Protein AF-A0A6P1PYK5-F1 (afdb_monomer_lite)

Sequence (85 aa):
MQSPAMQERLCLHLAVAELMANKKFTSRSVGRPLTTTQPQDDTLDFPVSVSDVTFPIHPLSQRSAAILFGMTGQVLLLHGLWHLA

Foldseek 3Di:
DDDCPPPPPPPPDDPPVVVVVPDDPDDDPPVPPDQDWDDDPPKTWRDDPDPPDTDIDDDDPDPDDDDDDDPDDDDDDDDDPPPDD

Secondary structure (DSSP, 8-state):
---------------HHHHHHH-------TTSSSPPPEEETTEEEE--SSSS--EEES----SS-------SS------------

pLDDT: mean 73.48, std 14.49, range [38.62, 93.69]

Radius of gyration: 23.04 Å; chains: 1; bounding box: 32×63×60 Å

Organism: NCBI:txid1615494

Structure (mmCIF, N/CA/C/O backbone):
data_AF-A0A6P1PYK5-F1
#
_entry.id   AF-A0A6P1PYK5-F1
#
loop_
_atom_site.group_PDB
_atom_site.id
_atom_site.type_symbol
_atom_site.label_atom_id
_atom_site.label_alt_id
_atom_site.label_comp_id
_atom_site.label_asym_id
_atom_site.label_entity_id
_atom_site.label_seq_id
_atom_site.pdbx_PDB_ins_code
_atom_site.Cartn_x
_atom_site.Cartn_y
_atom_site.Cartn_z
_atom_site.occupancy
_atom_site.B_iso_or_equiv
_atom_site.auth_seq_id
_atom_site.auth_comp_id
_atom_site.auth_asym_id
_atom_site.auth_atom_id
_atom_site.pdbx_PDB_model_num
ATOM 1 N N . MET A 1 1 ? -15.175 51.614 0.205 1.00 39.81 1 MET A N 1
ATOM 2 C CA . MET A 1 1 ? -15.420 50.472 -0.701 1.00 39.81 1 MET A CA 1
ATOM 3 C C . MET A 1 1 ? -14.400 49.390 -0.374 1.00 39.81 1 MET A C 1
ATOM 5 O O . MET A 1 1 ? -13.254 49.518 -0.777 1.00 39.81 1 MET A O 1
ATOM 9 N N . GLN A 1 2 ? -14.768 48.395 0.434 1.00 41.47 2 GLN A N 1
ATOM 10 C CA . GLN A 1 2 ? -13.941 47.210 0.687 1.00 41.47 2 GLN A CA 1
ATOM 11 C C . GLN A 1 2 ? -14.582 46.045 -0.068 1.00 41.47 2 GLN A C 1
ATOM 13 O O . GLN A 1 2 ? -15.754 45.744 0.137 1.00 41.47 2 GLN A O 1
ATOM 18 N N . SER A 1 3 ? -13.828 45.473 -1.005 1.00 39.00 3 SER A N 1
ATOM 19 C CA . SER A 1 3 ? -14.226 44.315 -1.805 1.00 39.00 3 SER A CA 1
ATOM 20 C C . SER A 1 3 ? -14.290 43.068 -0.913 1.00 39.00 3 SER A C 1
ATOM 22 O O . SER A 1 3 ? -13.288 42.766 -0.258 1.00 39.00 3 SER A O 1
ATOM 24 N N . PRO A 1 4 ? -15.414 42.328 -0.861 1.00 48.00 4 PRO A N 1
ATOM 25 C CA . PRO A 1 4 ? -15.492 41.066 -0.150 1.00 48.00 4 PRO A CA 1
ATOM 26 C C . PRO A 1 4 ? -14.947 39.971 -1.069 1.00 48.00 4 PRO A C 1
ATOM 28 O O . PRO A 1 4 ? -15.697 39.209 -1.676 1.00 48.00 4 PRO A O 1
ATOM 31 N N . ALA A 1 5 ? -13.621 39.880 -1.176 1.00 46.94 5 ALA A N 1
ATOM 32 C CA . ALA A 1 5 ? -12.984 38.630 -1.573 1.00 46.94 5 ALA A CA 1
ATOM 33 C C . ALA A 1 5 ? -13.178 37.652 -0.406 1.00 46.94 5 ALA A C 1
ATOM 35 O O . ALA A 1 5 ? -12.367 37.548 0.511 1.00 46.94 5 ALA A O 1
ATOM 36 N N . MET A 1 6 ? -14.364 37.053 -0.410 1.00 46.19 6 MET A N 1
ATOM 37 C CA . MET A 1 6 ? -14.860 36.013 0.467 1.00 46.19 6 MET A CA 1
ATOM 38 C C . MET A 1 6 ? -13.823 34.901 0.543 1.00 46.19 6 MET A C 1
ATOM 40 O O . MET A 1 6 ? -13.652 34.096 -0.366 1.00 46.19 6 MET A O 1
ATOM 44 N N . GLN A 1 7 ? -13.090 34.935 1.647 1.00 49.38 7 GLN A N 1
ATOM 45 C CA . GLN A 1 7 ? -12.182 33.909 2.103 1.00 49.38 7 GLN A CA 1
ATOM 46 C C . GLN A 1 7 ? -12.996 32.621 2.305 1.00 49.38 7 GLN A C 1
ATOM 48 O O . GLN A 1 7 ? -13.453 32.348 3.415 1.00 49.38 7 GLN A O 1
ATOM 53 N N . GLU A 1 8 ? -13.195 31.836 1.245 1.00 51.25 8 GLU A N 1
ATOM 54 C CA . GLU A 1 8 ? -13.643 30.443 1.328 1.00 51.25 8 GLU A CA 1
ATOM 55 C C . GLU A 1 8 ? -12.542 29.625 2.012 1.00 51.25 8 GLU A C 1
ATOM 57 O O . GLU A 1 8 ? -11.788 28.856 1.422 1.00 51.25 8 GLU A O 1
ATOM 62 N N . ARG A 1 9 ? -12.418 29.818 3.324 1.00 57.03 9 ARG A N 1
ATOM 63 C CA . ARG A 1 9 ? -11.848 28.807 4.193 1.00 57.03 9 ARG A CA 1
ATOM 64 C C . ARG A 1 9 ? -12.845 27.665 4.174 1.00 57.03 9 ARG A C 1
ATOM 66 O O . ARG A 1 9 ? -13.895 27.766 4.801 1.00 57.03 9 ARG A O 1
ATOM 73 N N . LEU A 1 10 ? -12.499 26.591 3.472 1.00 57.75 10 LEU A N 1
ATOM 74 C CA . LEU A 1 10 ? -13.046 25.263 3.722 1.00 57.75 10 LEU A CA 1
ATOM 75 C C . LEU A 1 10 ? -12.860 24.968 5.221 1.00 57.75 10 LEU A C 1
ATOM 77 O O . LEU A 1 10 ? -11.822 24.467 5.649 1.00 57.75 10 LEU A O 1
ATOM 81 N N . CYS A 1 11 ? -13.833 25.356 6.047 1.00 60.75 11 CYS A N 1
ATOM 82 C CA . CYS A 1 11 ? -13.928 24.889 7.419 1.00 60.75 11 CYS A CA 1
ATOM 83 C C . CYS A 1 11 ? -14.298 23.417 7.325 1.00 60.75 11 CYS A C 1
ATOM 85 O O . CYS A 1 11 ? -15.470 23.069 7.205 1.00 60.75 11 CYS A O 1
ATOM 87 N N . LEU A 1 12 ? -13.281 22.557 7.321 1.00 73.69 12 LEU A N 1
ATOM 88 C CA . LEU A 1 12 ? -13.482 21.125 7.430 1.00 73.69 12 LEU A CA 1
ATOM 89 C C . LEU A 1 12 ? -14.194 20.873 8.765 1.00 73.69 12 LEU A C 1
ATOM 91 O O . LEU A 1 12 ? -13.630 21.116 9.834 1.00 73.69 12 LEU A O 1
ATOM 95 N N . HIS A 1 13 ? -15.457 20.462 8.709 1.00 82.50 13 HIS A N 1
ATOM 96 C CA . HIS A 1 13 ? -16.216 20.148 9.910 1.00 82.50 13 HIS A CA 1
ATOM 97 C C . HIS A 1 13 ? -15.636 18.877 10.538 1.00 82.50 13 HIS A C 1
ATOM 99 O O . HIS A 1 13 ? -15.593 17.833 9.890 1.00 82.50 13 HIS A O 1
ATOM 105 N N . LEU A 1 14 ? -15.175 18.962 11.789 1.00 82.25 14 LEU A N 1
ATOM 106 C CA . LEU A 1 14 ? -14.602 17.825 12.508 1.00 82.25 14 LEU A CA 1
ATOM 107 C C . LEU A 1 14 ? -15.592 17.298 13.549 1.00 82.25 14 LEU A C 1
ATOM 109 O O . LEU A 1 14 ? -15.752 17.881 14.622 1.00 82.25 14 LEU A O 1
ATOM 113 N N . ALA A 1 15 ? -16.215 16.158 13.254 1.00 88.75 15 ALA A N 1
ATOM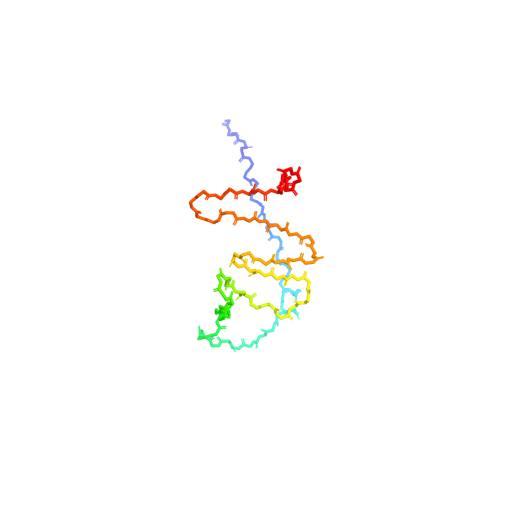 114 C CA . ALA A 1 15 ? -17.065 15.442 14.198 1.00 88.75 15 ALA A CA 1
ATOM 115 C C . ALA A 1 15 ? -16.206 14.723 15.254 1.00 88.75 15 ALA A C 1
ATOM 117 O O . ALA A 1 15 ? -15.828 13.560 15.109 1.00 88.75 15 ALA A O 1
ATOM 118 N N . VAL A 1 16 ? -15.871 15.429 16.339 1.00 90.25 16 VAL A N 1
ATOM 119 C CA . VAL A 1 16 ? -14.962 14.919 17.382 1.00 90.25 16 VAL A CA 1
ATOM 120 C C . VAL A 1 16 ? -15.473 13.617 18.005 1.00 90.25 16 VAL A C 1
ATOM 122 O O . VAL A 1 16 ? -14.688 12.696 18.202 1.00 90.25 16 VAL A O 1
ATOM 125 N N . ALA A 1 17 ? -16.776 13.502 18.278 1.00 90.88 17 ALA A N 1
ATOM 126 C CA . ALA A 1 17 ? -17.349 12.290 18.867 1.00 90.88 17 ALA A CA 1
ATOM 127 C C . ALA A 1 17 ? -17.147 11.054 17.970 1.00 90.88 17 ALA A C 1
ATOM 129 O O . ALA A 1 17 ? -16.739 9.998 18.451 1.00 90.88 17 ALA A O 1
ATOM 130 N N . GLU A 1 18 ? -17.361 11.205 16.662 1.00 91.44 18 GLU A N 1
ATOM 131 C CA . GLU A 1 18 ? -17.172 10.137 15.678 1.00 91.44 18 GLU A CA 1
ATOM 132 C C . GLU A 1 18 ? -15.696 9.744 15.540 1.00 91.44 18 GLU A C 1
ATOM 134 O O . GLU A 1 18 ? -15.361 8.558 15.521 1.00 91.44 18 GLU A O 1
ATOM 139 N N . LEU A 1 19 ? -14.793 10.729 15.529 1.00 91.44 19 LEU A N 1
ATOM 140 C CA . LEU A 1 19 ? -13.352 10.485 15.525 1.00 91.44 19 LEU A CA 1
ATOM 141 C C . LEU A 1 19 ? -12.912 9.692 16.764 1.00 91.44 19 LEU A C 1
ATOM 143 O O . LEU A 1 19 ? -12.135 8.742 16.652 1.00 91.44 19 LEU A O 1
ATOM 147 N N . MET A 1 20 ? -13.398 10.079 17.946 1.00 93.69 20 MET A N 1
ATOM 148 C CA . MET A 1 20 ? -13.058 9.412 19.204 1.00 93.69 20 MET A CA 1
ATOM 149 C C . MET A 1 20 ? -13.600 7.981 19.257 1.00 93.69 20 MET A C 1
ATOM 151 O O . MET A 1 20 ? -12.922 7.109 19.792 1.00 93.69 20 MET A O 1
ATOM 155 N N . ALA A 1 21 ? -14.770 7.725 18.667 1.00 92.19 21 ALA A N 1
ATOM 156 C CA . ALA A 1 21 ? -15.355 6.389 18.598 1.00 92.19 21 ALA A CA 1
ATOM 157 C C . ALA A 1 21 ? -14.583 5.435 17.664 1.00 92.19 21 ALA A C 1
ATOM 159 O O . ALA A 1 21 ? -14.489 4.245 17.952 1.00 92.19 21 ALA A O 1
ATOM 160 N N . ASN A 1 22 ? -14.002 5.943 16.570 1.00 92.69 22 ASN A N 1
ATOM 161 C CA . ASN A 1 22 ? -13.331 5.120 15.552 1.00 92.69 22 ASN A CA 1
ATOM 162 C C . ASN A 1 22 ? -11.804 5.013 15.725 1.00 92.69 22 ASN A C 1
ATOM 164 O O . ASN A 1 22 ? -11.138 4.252 15.019 1.00 92.69 22 ASN A O 1
ATOM 168 N N . LYS A 1 23 ? -11.211 5.765 16.657 1.00 90.06 23 LYS A N 1
ATOM 169 C CA . LYS A 1 23 ? -9.766 5.743 16.899 1.00 90.06 23 LYS A CA 1
ATOM 170 C C . LYS A 1 23 ? -9.368 4.603 17.837 1.00 90.06 23 LYS A C 1
ATOM 172 O O . LYS A 1 23 ? -9.828 4.506 18.970 1.00 90.06 23 LYS A O 1
ATOM 177 N N . LYS A 1 24 ? -8.386 3.802 17.418 1.00 88.19 24 LYS A N 1
ATOM 178 C CA . LYS A 1 24 ? -7.703 2.847 18.300 1.00 88.19 24 LYS A CA 1
ATOM 179 C C . LYS A 1 24 ? -6.586 3.551 19.082 1.00 88.19 24 LYS A C 1
ATOM 181 O O . LYS A 1 24 ? -5.538 3.877 18.527 1.00 88.19 24 LYS A O 1
ATOM 186 N N . PHE A 1 25 ? -6.799 3.796 20.375 1.00 87.88 25 PHE A N 1
ATOM 187 C CA . PHE A 1 25 ? -5.822 4.448 21.259 1.00 87.88 25 PHE A CA 1
ATOM 188 C C . PHE A 1 25 ? -4.770 3.459 21.769 1.00 87.88 25 PHE A C 1
ATOM 190 O O . PHE A 1 25 ? -4.804 3.014 22.911 1.00 87.88 25 PHE A O 1
ATOM 197 N N . THR A 1 26 ? -3.819 3.109 20.909 1.00 86.00 26 THR A N 1
ATOM 198 C CA . THR A 1 26 ? -2.675 2.262 21.269 1.00 86.00 26 THR A CA 1
ATOM 199 C C . THR A 1 26 ? -1.368 2.985 20.992 1.00 86.00 26 THR A C 1
ATOM 201 O O . THR A 1 26 ? -1.221 3.604 19.938 1.00 86.00 26 THR A O 1
ATOM 204 N N . SER A 1 27 ? -0.400 2.870 21.904 1.00 80.94 27 SER A N 1
ATOM 205 C CA . SER A 1 27 ? 0.968 3.320 21.636 1.00 80.94 27 SER A CA 1
ATOM 206 C C . SER A 1 27 ? 1.565 2.481 20.504 1.00 80.94 27 SER A C 1
ATOM 208 O O . SER A 1 27 ? 1.535 1.251 20.557 1.00 80.94 27 SER A O 1
ATOM 210 N N . ARG A 1 28 ? 2.093 3.136 19.468 1.00 76.00 28 ARG A N 1
ATOM 211 C CA . ARG A 1 28 ? 2.850 2.487 18.393 1.00 76.00 28 ARG A CA 1
ATOM 212 C C . ARG A 1 28 ? 4.298 2.932 18.523 1.00 76.00 28 ARG A C 1
ATOM 214 O O . ARG A 1 28 ? 4.573 4.129 18.504 1.00 76.00 28 ARG A O 1
ATOM 221 N N . SER A 1 29 ? 5.221 1.981 18.660 1.00 69.69 29 SER A N 1
ATOM 222 C CA . SER A 1 29 ? 6.645 2.309 18.669 1.00 69.69 29 SER A CA 1
ATOM 223 C C . SER A 1 29 ? 7.051 2.902 17.317 1.00 69.69 29 SER A C 1
ATOM 225 O O . SER A 1 29 ? 6.676 2.403 16.252 1.00 69.69 29 SER A O 1
ATOM 227 N N . VAL A 1 30 ? 7.846 3.972 17.361 1.00 64.94 30 VAL A N 1
ATOM 228 C CA . VAL A 1 30 ? 8.328 4.706 16.176 1.00 64.94 30 VAL A CA 1
ATOM 229 C C . VAL A 1 30 ? 9.241 3.841 15.287 1.00 64.94 30 VAL A C 1
ATOM 231 O O . VAL A 1 30 ? 9.526 4.206 14.156 1.00 64.94 30 VAL A O 1
ATOM 234 N N . GLY A 1 31 ? 9.649 2.652 15.745 1.00 61.19 31 GLY A N 1
ATOM 235 C CA . GLY A 1 31 ? 10.489 1.719 14.985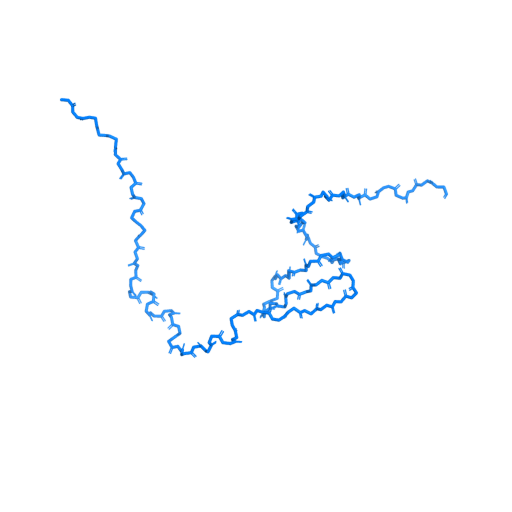 1.00 61.19 31 GLY A CA 1
ATOM 236 C C . GLY A 1 31 ? 9.765 0.840 13.953 1.00 61.19 31 GLY A C 1
ATOM 237 O O . GLY A 1 31 ? 10.429 0.091 13.249 1.00 61.19 31 GLY A O 1
ATOM 238 N N . ARG A 1 32 ? 8.425 0.884 13.854 1.00 61.72 32 ARG A N 1
ATOM 239 C CA . ARG A 1 32 ? 7.621 0.079 12.898 1.00 61.72 32 ARG A CA 1
ATOM 240 C C . ARG A 1 32 ? 6.635 0.839 11.971 1.00 61.72 32 ARG A C 1
ATOM 242 O O . ARG A 1 32 ? 5.638 0.238 11.558 1.00 61.72 32 ARG A O 1
ATOM 249 N N . PRO A 1 33 ? 6.778 2.143 11.659 1.00 67.25 33 PRO A N 1
ATOM 250 C CA . PRO A 1 33 ? 5.855 2.820 10.750 1.00 67.25 33 PRO A CA 1
ATOM 251 C C . PRO A 1 33 ? 6.112 2.457 9.284 1.00 67.25 33 PRO A C 1
ATOM 253 O O . PRO A 1 33 ? 5.164 2.446 8.507 1.00 67.25 33 PRO A O 1
ATOM 256 N N . LEU A 1 34 ? 7.360 2.141 8.924 1.00 81.00 34 LEU A N 1
ATOM 257 C CA . LEU A 1 34 ? 7.739 1.803 7.556 1.00 81.00 34 LEU A CA 1
ATOM 258 C C . LEU A 1 34 ? 7.410 0.342 7.251 1.00 81.00 34 LEU A C 1
ATOM 260 O O . LEU A 1 34 ? 7.797 -0.558 7.998 1.00 81.00 34 LEU A O 1
ATOM 264 N N . THR A 1 35 ? 6.723 0.117 6.135 1.00 83.56 35 THR A N 1
ATOM 265 C CA . THR A 1 35 ? 6.586 -1.214 5.548 1.00 83.56 35 THR A CA 1
ATOM 266 C C . THR A 1 35 ? 7.948 -1.652 5.025 1.00 83.56 35 THR A C 1
ATOM 268 O O . THR A 1 35 ? 8.574 -0.939 4.241 1.00 83.56 35 THR A O 1
ATOM 271 N N . THR A 1 36 ? 8.421 -2.813 5.470 1.00 85.88 36 THR A N 1
ATOM 272 C CA . THR A 1 36 ? 9.633 -3.423 4.919 1.00 85.88 36 THR A CA 1
ATOM 273 C C . THR A 1 36 ? 9.312 -4.000 3.549 1.00 85.88 36 THR A C 1
ATOM 275 O O . THR A 1 36 ? 8.362 -4.771 3.408 1.00 85.88 36 THR A O 1
ATOM 278 N N . THR A 1 37 ? 10.092 -3.612 2.551 1.00 85.69 37 THR A N 1
ATOM 279 C CA . THR A 1 37 ? 9.938 -4.087 1.181 1.00 85.69 37 THR A CA 1
ATOM 280 C C . THR A 1 37 ? 10.472 -5.502 1.010 1.00 85.69 37 THR A C 1
ATOM 282 O O . THR A 1 37 ? 11.349 -5.946 1.755 1.00 85.69 37 THR A O 1
ATOM 285 N N . GLN A 1 38 ? 9.941 -6.210 0.016 1.00 84.12 38 GLN A N 1
ATOM 286 C CA . GLN A 1 38 ? 10.393 -7.542 -0.369 1.00 84.12 38 GLN A CA 1
ATOM 287 C C . GLN A 1 38 ? 10.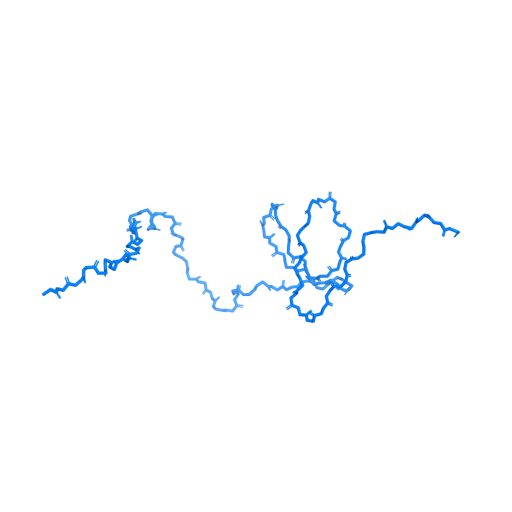950 -7.473 -1.796 1.00 84.12 38 GLN A C 1
ATOM 289 O O . GLN A 1 38 ? 10.180 -7.257 -2.730 1.00 84.12 38 GLN A O 1
ATOM 294 N N . PRO A 1 39 ? 12.276 -7.574 -1.987 1.00 80.62 39 PRO A N 1
ATOM 295 C CA . PRO A 1 39 ? 12.845 -7.648 -3.325 1.00 80.62 39 PRO A CA 1
ATOM 296 C C . PRO A 1 39 ? 12.510 -9.002 -3.967 1.00 80.62 39 PRO A C 1
ATOM 298 O O . PRO A 1 39 ? 12.675 -10.048 -3.336 1.00 80.62 39 PRO A O 1
ATOM 301 N N . GLN A 1 40 ? 12.070 -8.973 -5.221 1.00 76.44 40 GLN A N 1
ATOM 302 C CA . GLN A 1 40 ? 11.826 -10.138 -6.065 1.00 76.44 40 GLN A CA 1
ATOM 303 C C . GLN A 1 40 ? 12.370 -9.843 -7.466 1.00 76.44 40 GLN A C 1
ATOM 305 O O . GLN A 1 40 ? 11.774 -9.080 -8.221 1.00 76.44 40 GLN A O 1
ATOM 310 N N . ASP A 1 41 ? 13.522 -10.428 -7.797 1.00 78.88 41 ASP A N 1
ATOM 311 C CA . ASP A 1 41 ? 14.277 -10.132 -9.023 1.00 78.88 41 ASP A CA 1
ATOM 312 C C . ASP A 1 41 ? 14.502 -8.613 -9.202 1.00 78.88 41 ASP A C 1
ATOM 314 O O . ASP A 1 41 ? 15.086 -7.976 -8.324 1.00 78.88 41 ASP A O 1
ATOM 318 N N . ASP A 1 42 ? 14.005 -8.026 -10.295 1.00 75.94 42 ASP A N 1
ATOM 319 C CA . ASP A 1 42 ? 14.071 -6.583 -10.585 1.00 75.94 42 ASP A CA 1
ATOM 320 C C . ASP A 1 42 ? 12.868 -5.791 -10.024 1.00 75.94 42 ASP A C 1
ATOM 322 O O . ASP A 1 42 ? 12.657 -4.626 -10.372 1.00 75.94 42 ASP A O 1
ATOM 326 N N . THR A 1 43 ? 12.058 -6.422 -9.169 1.00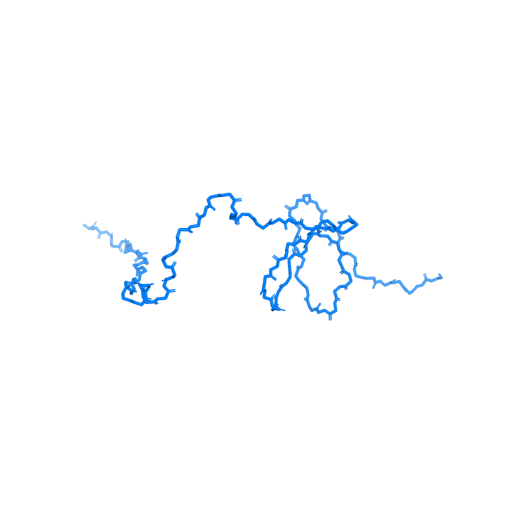 75.62 43 THR A N 1
ATOM 327 C CA . THR A 1 43 ? 10.852 -5.844 -8.561 1.00 75.62 43 THR A CA 1
ATOM 328 C C . THR A 1 43 ? 11.048 -5.599 -7.068 1.00 75.62 43 THR A C 1
ATOM 330 O O . THR A 1 43 ? 11.634 -6.411 -6.352 1.00 75.62 43 THR A O 1
ATOM 333 N N . LEU A 1 44 ? 10.523 -4.479 -6.569 1.00 80.00 44 LEU A N 1
ATOM 334 C CA . LEU A 1 44 ? 10.435 -4.198 -5.138 1.00 80.00 44 LEU A CA 1
ATOM 335 C C . LEU A 1 44 ? 8.970 -4.152 -4.701 1.00 80.00 44 LEU A C 1
ATOM 337 O O . LEU A 1 44 ? 8.254 -3.201 -5.019 1.00 80.00 44 LEU A O 1
ATOM 341 N N . ASP A 1 45 ? 8.542 -5.152 -3.935 1.00 83.00 45 ASP A N 1
ATOM 342 C CA . ASP A 1 45 ? 7.166 -5.256 -3.462 1.00 83.00 45 ASP A CA 1
ATOM 343 C C . ASP A 1 45 ? 6.955 -4.564 -2.116 1.00 83.00 45 ASP A C 1
ATOM 345 O O . ASP A 1 45 ? 7.744 -4.704 -1.173 1.00 83.00 45 ASP A O 1
ATOM 349 N N . PHE A 1 46 ? 5.830 -3.854 -2.010 1.00 85.56 46 PHE A N 1
ATOM 350 C CA . PHE A 1 46 ? 5.339 -3.259 -0.771 1.00 85.56 46 PHE A CA 1
ATOM 351 C C . PHE A 1 46 ? 4.118 -4.050 -0.297 1.00 85.56 46 PHE A C 1
ATOM 353 O O . PHE A 1 46 ? 3.005 -3.811 -0.779 1.00 85.56 46 PHE A O 1
ATOM 360 N N . PRO A 1 47 ? 4.293 -4.999 0.640 1.00 81.94 47 PRO A N 1
ATOM 361 C CA . PRO A 1 47 ? 3.188 -5.819 1.103 1.00 81.94 47 PRO A CA 1
ATOM 362 C C . PRO A 1 47 ? 2.157 -4.961 1.841 1.00 81.94 47 PRO A C 1
ATOM 364 O O . PRO A 1 47 ? 2.481 -4.226 2.778 1.00 81.94 47 PRO A O 1
ATOM 367 N N . VAL A 1 48 ? 0.894 -5.095 1.443 1.00 82.75 48 VAL A N 1
ATOM 368 C CA . VAL A 1 48 ? -0.252 -4.494 2.129 1.00 82.75 48 VAL A CA 1
ATOM 369 C C . VAL A 1 48 ? -1.115 -5.625 2.674 1.00 82.75 48 VAL A C 1
ATOM 371 O O . VAL A 1 48 ? -1.357 -6.616 1.997 1.00 82.75 48 VAL A O 1
ATOM 374 N N . SER A 1 49 ? -1.585 -5.503 3.914 1.00 79.69 49 SER A N 1
ATOM 375 C CA . SER A 1 49 ? -2.395 -6.537 4.580 1.00 79.69 49 SER A CA 1
ATOM 376 C C . SER A 1 49 ? -3.856 -6.600 4.104 1.00 79.69 49 SER A C 1
ATOM 378 O O . SER A 1 49 ? -4.710 -7.084 4.843 1.00 79.69 49 SER A O 1
ATOM 380 N N . VAL A 1 50 ? -4.154 -6.093 2.907 1.00 80.56 50 VAL A N 1
ATOM 381 C CA . VAL A 1 50 ? -5.492 -6.109 2.297 1.00 80.56 50 VAL A CA 1
ATOM 382 C C . VAL A 1 50 ? -5.413 -6.755 0.920 1.00 80.56 50 VAL A C 1
ATOM 384 O O . VAL A 1 50 ? -4.395 -6.652 0.242 1.00 80.56 50 VAL A O 1
ATOM 387 N N . SER A 1 51 ? -6.484 -7.425 0.505 1.00 75.25 51 SER A N 1
ATOM 388 C CA . SER A 1 51 ? -6.548 -8.143 -0.773 1.00 75.25 51 SER A CA 1
ATOM 389 C C . SER A 1 51 ? -6.842 -7.249 -1.976 1.00 75.25 51 SER A C 1
ATOM 391 O O . SER A 1 51 ? -6.689 -7.697 -3.107 1.00 75.25 51 SER A O 1
ATOM 393 N N . ASP A 1 52 ? -7.301 -6.018 -1.746 1.00 74.56 52 ASP A N 1
ATOM 394 C CA . ASP A 1 52 ? -7.854 -5.173 -2.808 1.00 74.56 52 ASP A CA 1
ATOM 395 C C . ASP A 1 52 ? -6.782 -4.559 -3.715 1.00 74.56 52 ASP A C 1
ATOM 397 O O . ASP A 1 52 ? -7.064 -4.236 -4.868 1.00 74.56 52 ASP A O 1
ATOM 401 N N . VAL A 1 53 ? -5.559 -4.367 -3.205 1.00 67.25 53 VAL A N 1
ATOM 402 C CA . VAL A 1 53 ? -4.500 -3.627 -3.904 1.00 67.25 53 VAL A CA 1
ATOM 403 C C . VAL A 1 53 ? -3.099 -4.135 -3.569 1.00 67.25 53 VAL A C 1
ATOM 405 O O . VAL A 1 53 ? -2.812 -4.541 -2.444 1.00 67.25 53 VAL A O 1
ATOM 408 N N . THR A 1 54 ? -2.198 -4.027 -4.545 1.00 73.19 54 THR A N 1
ATOM 409 C CA . THR A 1 54 ? -0.761 -4.314 -4.410 1.00 73.19 54 THR A CA 1
ATOM 410 C C . THR A 1 54 ? 0.058 -3.175 -5.014 1.00 73.19 54 THR A C 1
ATOM 412 O O . THR A 1 54 ? -0.329 -2.652 -6.059 1.00 73.19 54 THR A O 1
ATOM 415 N N . PHE A 1 55 ? 1.197 -2.827 -4.404 1.00 75.38 55 PHE A N 1
ATOM 416 C CA . PHE A 1 55 ? 2.073 -1.734 -4.854 1.00 75.38 55 PHE A CA 1
ATOM 417 C C . PHE A 1 55 ? 3.495 -2.235 -5.171 1.00 75.38 55 PHE A C 1
ATOM 419 O O . PHE A 1 55 ? 4.388 -2.104 -4.333 1.00 75.38 55 PHE A O 1
ATOM 426 N N . PRO A 1 56 ? 3.718 -2.827 -6.355 1.00 72.19 56 PRO A N 1
ATOM 427 C CA . PRO A 1 56 ? 5.053 -3.198 -6.817 1.00 72.19 56 PRO A CA 1
ATOM 428 C C . PRO A 1 56 ? 5.785 -2.005 -7.453 1.00 72.19 56 PRO A C 1
ATOM 430 O O . PRO A 1 56 ? 5.174 -1.162 -8.115 1.00 72.19 56 PRO A O 1
ATOM 433 N N . ILE A 1 57 ? 7.110 -1.958 -7.315 1.00 70.56 57 ILE A N 1
ATOM 434 C CA . ILE A 1 57 ? 7.992 -1.116 -8.132 1.00 70.56 57 ILE A CA 1
ATOM 435 C C . ILE A 1 57 ? 8.710 -2.031 -9.135 1.00 70.56 57 ILE A C 1
ATOM 437 O O . ILE A 1 57 ? 9.575 -2.794 -8.724 1.00 70.56 57 ILE A O 1
ATOM 441 N N . HIS A 1 58 ? 8.389 -1.891 -10.430 1.00 61.47 58 HIS A N 1
ATOM 442 C CA . HIS A 1 58 ? 8.941 -2.636 -11.588 1.00 61.47 58 HIS A CA 1
ATOM 443 C C . HIS A 1 58 ? 8.439 -4.094 -11.786 1.00 61.47 58 HIS A C 1
ATOM 445 O O . HIS A 1 58 ? 7.637 -4.549 -10.979 1.00 61.47 58 HIS A O 1
ATOM 451 N N . PRO A 1 59 ? 8.585 -4.682 -13.001 1.00 58.81 59 PRO A N 1
ATOM 452 C CA . PRO A 1 59 ? 7.434 -5.196 -13.746 1.00 58.81 59 PRO A CA 1
ATOM 453 C C . PRO A 1 59 ? 7.011 -6.609 -13.339 1.00 58.81 59 PRO A C 1
ATOM 455 O O . PRO A 1 59 ? 7.777 -7.562 -13.437 1.00 58.81 59 PRO A O 1
ATOM 458 N N . LEU A 1 60 ? 5.723 -6.761 -13.030 1.00 59.06 60 LEU A N 1
ATOM 459 C CA . LEU A 1 60 ? 5.083 -8.060 -12.850 1.00 59.06 60 LEU A CA 1
ATOM 460 C C . LEU A 1 60 ? 4.137 -8.359 -14.012 1.00 59.06 60 LEU A C 1
ATOM 462 O O . LEU A 1 60 ? 3.405 -7.489 -14.488 1.00 59.06 60 LEU A O 1
ATOM 466 N N . SER A 1 61 ? 4.088 -9.632 -14.410 1.00 60.78 61 SER A N 1
ATOM 467 C CA . SER A 1 61 ? 2.951 -10.190 -15.147 1.00 60.78 61 SER A CA 1
ATOM 468 C C . SER A 1 61 ? 1.715 -10.175 -14.241 1.00 60.78 61 SER A C 1
ATOM 470 O O . SER A 1 61 ? 1.396 -11.165 -13.580 1.00 60.78 61 SER A O 1
ATOM 472 N N . GLN A 1 62 ? 1.040 -9.029 -14.158 1.00 65.94 62 GLN A N 1
ATOM 473 C CA . GLN A 1 62 ? -0.201 -8.895 -13.402 1.00 65.94 62 GLN A CA 1
ATOM 474 C C . GLN A 1 62 ? -1.369 -9.527 -14.167 1.00 65.94 62 GLN A C 1
ATOM 476 O O . GLN A 1 62 ? -1.488 -9.404 -15.383 1.00 65.94 62 GLN A O 1
ATOM 481 N N . ARG A 1 63 ? -2.248 -10.217 -13.432 1.00 74.06 63 ARG A N 1
ATOM 482 C CA . ARG A 1 63 ? -3.473 -10.839 -13.971 1.00 74.06 63 ARG A CA 1
ATOM 483 C C . ARG A 1 63 ? -4.702 -9.922 -13.888 1.00 74.06 63 ARG A C 1
ATOM 485 O O . ARG A 1 63 ? -5.782 -10.319 -14.311 1.00 74.06 63 ARG A O 1
ATOM 492 N N . SER A 1 64 ? -4.545 -8.727 -13.321 1.00 79.88 64 SER A N 1
ATOM 493 C CA . SER A 1 64 ? -5.585 -7.713 -13.123 1.00 79.88 64 SER A CA 1
ATOM 494 C C . SER A 1 64 ? -5.213 -6.403 -13.820 1.00 79.88 64 SER A C 1
ATOM 496 O O . SER A 1 64 ? -4.093 -6.246 -14.305 1.00 79.88 64 SER A O 1
ATOM 498 N N . ALA A 1 65 ? -6.144 -5.446 -13.843 1.00 81.25 65 ALA A N 1
ATOM 499 C CA . ALA A 1 65 ? -5.847 -4.088 -14.289 1.00 81.25 65 ALA A CA 1
ATOM 500 C C . ALA A 1 65 ? -4.721 -3.462 -13.445 1.00 81.25 65 ALA A C 1
ATOM 502 O O . ALA A 1 65 ? -4.627 -3.714 -12.241 1.00 81.25 65 ALA A O 1
ATOM 503 N N . ALA A 1 66 ? -3.898 -2.638 -14.093 1.00 82.06 66 ALA A N 1
ATOM 504 C CA . ALA A 1 66 ? -2.712 -2.023 -13.512 1.00 82.06 66 ALA A CA 1
ATOM 505 C C . ALA A 1 66 ? -2.646 -0.534 -13.865 1.00 82.06 66 ALA A C 1
ATOM 507 O O . ALA A 1 66 ? -2.979 -0.142 -14.985 1.00 82.06 66 ALA A O 1
ATOM 508 N N . ILE A 1 67 ? -2.167 0.285 -12.928 1.00 82.12 67 ILE A N 1
ATOM 509 C CA . ILE A 1 67 ? -1.787 1.679 -13.180 1.00 82.12 67 ILE A CA 1
ATOM 510 C C . ILE A 1 67 ? -0.267 1.756 -13.066 1.00 82.12 67 ILE A C 1
ATOM 512 O O . ILE A 1 67 ? 0.288 1.439 -12.017 1.00 82.12 67 ILE A O 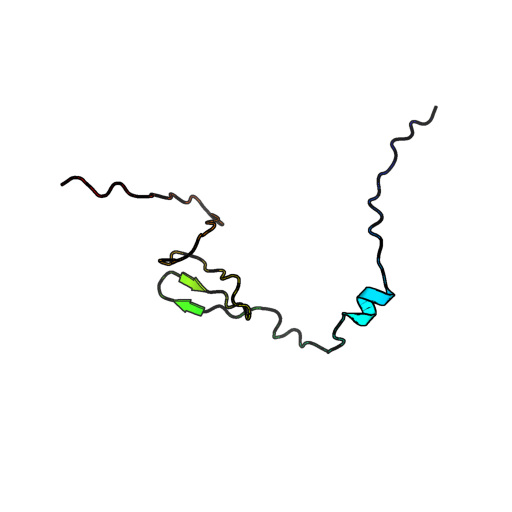1
ATOM 516 N N . LEU A 1 68 ? 0.404 2.180 -14.139 1.00 83.56 68 LEU A N 1
ATOM 517 C CA . LEU A 1 68 ? 1.854 2.365 -14.158 1.00 83.56 68 LEU A CA 1
ATOM 518 C C . LEU A 1 68 ? 2.191 3.844 -13.970 1.00 83.56 68 LEU A C 1
ATOM 520 O O . LEU A 1 68 ? 1.679 4.698 -14.693 1.00 83.56 68 LEU A O 1
ATOM 524 N N . PHE A 1 69 ? 3.074 4.140 -13.015 1.00 83.38 69 PHE A N 1
ATOM 525 C CA . PHE A 1 69 ? 3.517 5.498 -12.709 1.00 83.38 69 PHE A CA 1
ATOM 526 C C . PHE A 1 69 ? 5.045 5.595 -12.783 1.00 83.38 69 PHE A C 1
ATOM 528 O O . PHE A 1 69 ? 5.757 4.972 -11.997 1.00 83.38 69 PHE A O 1
ATOM 535 N N . GLY A 1 70 ? 5.557 6.373 -13.740 1.00 84.25 70 GLY A N 1
ATOM 536 C CA . GLY A 1 70 ? 6.992 6.616 -13.891 1.00 84.25 70 GLY A CA 1
ATOM 537 C C . GLY A 1 70 ? 7.499 7.586 -12.827 1.00 84.25 70 GLY A C 1
ATOM 538 O O . GLY A 1 70 ? 7.290 8.789 -12.945 1.00 84.25 70 GLY A O 1
ATOM 539 N N . MET A 1 71 ? 8.149 7.064 -11.785 1.00 82.50 71 MET A N 1
ATOM 540 C CA . MET A 1 71 ? 8.594 7.871 -10.640 1.00 82.50 71 MET A CA 1
ATOM 541 C C . MET A 1 71 ? 9.847 8.704 -10.924 1.00 82.50 71 MET A C 1
ATOM 543 O O . MET A 1 71 ? 9.988 9.802 -10.389 1.00 82.50 71 MET A O 1
ATOM 547 N N . THR A 1 72 ? 10.773 8.189 -11.733 1.00 82.25 72 THR A N 1
ATOM 548 C CA . THR A 1 72 ? 12.050 8.845 -12.039 1.00 82.25 72 THR A CA 1
ATOM 549 C C . THR A 1 72 ? 12.443 8.618 -13.498 1.00 82.25 72 THR A C 1
ATOM 551 O O . THR A 1 72 ? 12.092 7.607 -14.103 1.00 82.25 72 THR A O 1
ATOM 554 N N . GLY A 1 73 ? 13.189 9.567 -14.073 1.00 86.19 73 GLY A N 1
ATOM 555 C CA . GLY A 1 73 ? 13.693 9.465 -15.444 1.00 86.19 73 GLY A CA 1
ATOM 556 C C . GLY A 1 73 ? 12.589 9.472 -16.507 1.00 86.19 73 GLY A C 1
ATOM 557 O O . GLY A 1 73 ? 11.621 10.224 -16.409 1.00 86.19 73 GLY A O 1
ATOM 558 N N . GLN A 1 74 ? 12.771 8.659 -17.548 1.00 85.25 74 GLN A N 1
ATOM 559 C CA . GLN A 1 74 ? 11.801 8.461 -18.624 1.00 85.25 74 GLN A CA 1
ATOM 560 C C . GLN A 1 74 ? 11.432 6.981 -18.696 1.00 85.25 74 GLN A C 1
ATOM 562 O O . GLN A 1 74 ? 12.309 6.121 -18.652 1.00 85.25 74 GLN A O 1
ATOM 567 N N . VAL A 1 75 ? 10.137 6.694 -18.829 1.00 84.00 75 VAL A N 1
ATOM 568 C CA . VAL A 1 75 ? 9.619 5.327 -18.946 1.00 84.00 75 VAL A CA 1
ATOM 569 C C . VAL A 1 75 ? 9.014 5.152 -20.333 1.00 84.00 75 VAL A C 1
ATOM 571 O O . VAL A 1 75 ? 8.066 5.848 -20.693 1.00 84.00 75 VAL A O 1
ATOM 574 N N . LEU A 1 76 ? 9.561 4.213 -21.105 1.00 82.69 76 LEU A N 1
ATOM 575 C CA . LEU A 1 76 ? 9.015 3.808 -22.396 1.00 82.69 76 LEU A CA 1
ATOM 576 C C . LEU A 1 76 ? 8.162 2.552 -22.197 1.00 82.69 76 LEU A C 1
ATOM 578 O O . LEU A 1 76 ? 8.680 1.489 -21.863 1.00 82.69 76 LEU A O 1
ATOM 582 N N . LEU A 1 77 ? 6.851 2.679 -22.396 1.00 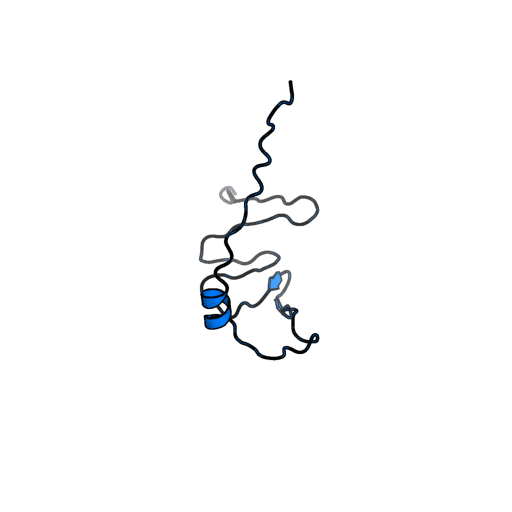83.19 77 LEU A N 1
ATOM 583 C CA . LEU A 1 77 ? 5.915 1.560 -22.335 1.00 83.19 77 LEU A CA 1
ATOM 584 C C . LEU A 1 77 ? 5.639 1.066 -23.753 1.00 83.19 77 LEU A C 1
ATOM 586 O O . LEU A 1 77 ? 5.004 1.763 -24.542 1.00 83.19 77 LEU A O 1
ATOM 590 N N . LEU A 1 78 ? 6.106 -0.140 -24.073 1.00 81.31 78 LEU A N 1
ATOM 591 C CA . LEU A 1 78 ? 5.747 -0.820 -25.313 1.00 81.31 78 LEU A CA 1
ATOM 592 C C . LEU A 1 78 ? 4.704 -1.888 -25.008 1.00 81.31 78 LEU A C 1
ATOM 594 O O . LEU A 1 78 ? 4.980 -2.861 -24.311 1.00 81.31 78 LEU A O 1
ATOM 598 N N . HIS A 1 79 ? 3.514 -1.724 -25.572 1.00 75.62 79 HIS A N 1
ATOM 599 C CA . HIS A 1 79 ? 2.533 -2.793 -25.662 1.00 75.62 79 HIS A CA 1
ATOM 600 C C . HIS A 1 79 ? 2.668 -3.399 -27.060 1.00 75.62 79 HIS A C 1
ATOM 602 O O . HIS A 1 79 ? 2.514 -2.691 -28.053 1.00 75.62 79 HIS A O 1
ATOM 608 N N . GLY A 1 80 ? 3.094 -4.660 -27.138 1.00 67.88 80 GLY A N 1
ATOM 609 C CA . GLY A 1 80 ? 3.668 -5.209 -28.364 1.00 67.88 80 GLY A CA 1
ATOM 610 C C . GLY A 1 80 ? 2.738 -5.202 -29.581 1.00 67.88 80 GLY A C 1
ATOM 611 O O . GLY A 1 80 ? 1.523 -5.346 -29.467 1.00 67.88 80 GLY A O 1
ATOM 612 N N . LEU A 1 81 ? 3.367 -5.184 -30.758 1.00 57.81 81 LEU A N 1
ATOM 613 C CA . LEU A 1 81 ? 2.955 -6.031 -31.873 1.00 57.81 81 LEU A CA 1
ATOM 614 C C . LEU A 1 81 ? 4.134 -6.958 -32.211 1.00 57.81 81 LEU A C 1
ATOM 616 O O . LEU A 1 81 ? 4.852 -6.758 -33.185 1.00 57.81 81 LEU A O 1
ATOM 620 N N . TRP A 1 82 ? 4.375 -7.966 -31.370 1.00 55.59 82 TRP A N 1
ATOM 621 C CA . TRP A 1 82 ? 5.283 -9.065 -31.718 1.00 55.59 82 TRP A CA 1
ATOM 622 C C . TRP A 1 82 ? 4.515 -10.069 -32.577 1.00 55.59 82 TRP A C 1
ATOM 624 O O . TRP A 1 82 ? 4.124 -11.140 -32.128 1.00 55.59 82 TRP A O 1
ATOM 634 N N . HIS A 1 83 ? 4.220 -9.667 -33.808 1.00 50.06 83 HIS A N 1
ATOM 635 C CA . HIS A 1 83 ? 3.725 -10.550 -34.853 1.00 50.06 83 HIS A CA 1
ATOM 636 C C . HIS A 1 83 ? 4.266 -10.024 -36.181 1.00 50.06 83 HIS A C 1
ATOM 638 O O . HIS A 1 83 ? 3.560 -9.311 -36.879 1.00 50.06 83 HIS A O 1
ATOM 644 N N . LEU A 1 84 ? 5.540 -10.298 -36.482 1.00 45.59 84 LEU A N 1
ATOM 645 C CA . LEU A 1 84 ? 6.093 -10.389 -37.844 1.00 45.59 84 LEU A CA 1
ATOM 646 C C . LEU A 1 84 ? 7.596 -10.719 -37.789 1.00 45.59 84 LEU A C 1
ATOM 648 O O . LEU A 1 84 ? 8.420 -9.817 -37.645 1.00 45.59 84 LEU A O 1
ATOM 652 N N . ALA A 1 85 ? 7.885 -12.022 -37.910 1.00 38.62 85 ALA A N 1
ATOM 653 C CA . ALA A 1 85 ? 8.970 -12.686 -38.655 1.00 38.62 85 ALA A CA 1
ATOM 654 C C . ALA A 1 85 ? 9.505 -13.902 -37.889 1.00 38.62 85 ALA A C 1
ATOM 656 O O . ALA A 1 85 ? 10.143 -13.709 -36.832 1.00 38.62 85 ALA A O 1
#